Protein AF-A0A528HYD8-F1 (afdb_monomer)

pLDDT: mean 85.88, std 11.76, range [46.44, 97.81]

Radius of gyration: 15.09 Å; Cα contacts (8 Å, |Δi|>4): 58; chains: 1; bounding box: 33×19×44 Å

Solvent-accessible surface area (backbone atoms only — not comparable to full-atom values): 3808 Å² total; per-residue (Å²): 130,81,94,68,68,40,64,45,77,47,75,43,70,52,97,93,37,84,74,47,79,49,78,45,71,55,16,59,51,102,88,38,80,45,47,59,43,52,54,54,52,51,51,52,52,53,52,50,51,52,52,50,30,62,73,70,68,50,75,86,127

Foldseek 3Di:
DPPDWDKDKDFDDDPNDTPDIDIDTRQADPVGPNPNVVVVVVVVVVVVVVVVCVVVVNDDD

Secondary structure (DSSP, 8-state):
--SS---EEEEEEETTEEEEEEEESS--BTTBTTHHHHHHHHHHHHHHHHHHHHHTT----

Nearest PDB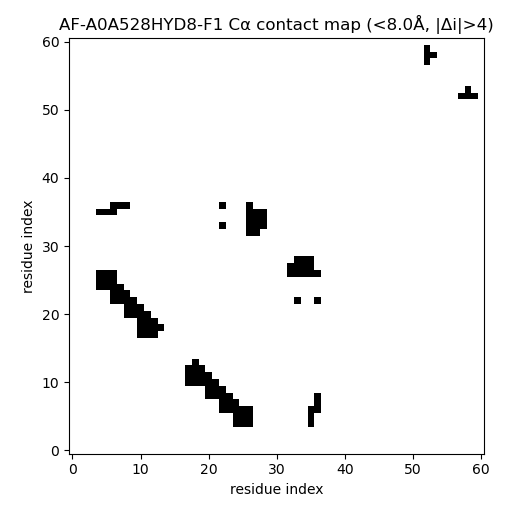 structures (foldseek):
  5mu3-assembly1_B  TM=7.116E-01  e=5.733E+00  Kluyveromyces lactis NRRL Y-1140

Sequence (61 aa):
VDPGGYCNTQIRMVDGRVAEVAYAGDNNTPNHRDALCVSTVDGCVAYARQRHQVRTGASPR

Structure (mmCIF, N/CA/C/O backbone):
data_AF-A0A528HYD8-F1
#
_entry.id   AF-A0A528HYD8-F1
#
loop_
_atom_site.group_PDB
_atom_site.id
_atom_site.t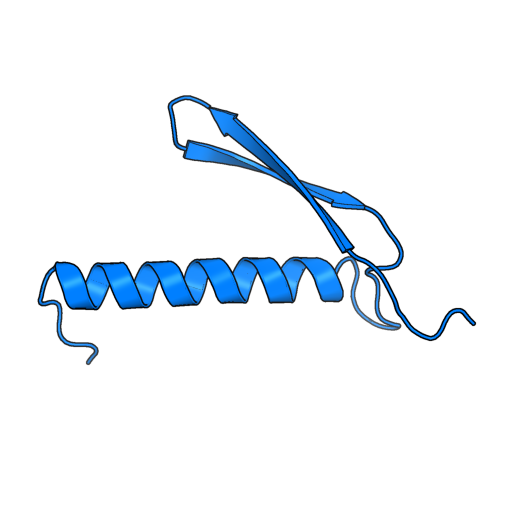ype_symbol
_atom_site.label_atom_id
_atom_site.label_alt_id
_atom_site.label_comp_id
_atom_site.label_asym_id
_atom_site.label_entity_id
_atom_site.label_seq_id
_atom_site.pdbx_PDB_ins_code
_atom_site.Cartn_x
_atom_site.Cartn_y
_atom_site.Cartn_z
_atom_site.occupancy
_atom_site.B_iso_or_equiv
_atom_site.auth_seq_id
_atom_site.auth_comp_id
_atom_site.auth_asym_id
_atom_site.auth_atom_id
_atom_site.pdbx_PDB_model_num
ATOM 1 N N . VAL A 1 1 ? 13.130 8.399 -18.424 1.00 49.31 1 VAL A N 1
ATOM 2 C CA . VAL A 1 1 ? 12.621 7.722 -17.215 1.00 49.31 1 VAL A CA 1
ATOM 3 C C . VAL A 1 1 ? 11.864 8.764 -16.424 1.00 49.31 1 VAL A C 1
ATOM 5 O O . VAL A 1 1 ? 12.411 9.844 -16.229 1.00 49.31 1 VAL A O 1
ATOM 8 N N . ASP A 1 2 ? 10.596 8.521 -16.119 1.00 46.44 2 ASP A N 1
ATOM 9 C CA . ASP A 1 2 ? 9.844 9.406 -15.227 1.00 46.44 2 ASP A CA 1
ATOM 10 C C . ASP A 1 2 ? 10.428 9.222 -13.810 1.00 46.44 2 ASP A C 1
ATOM 12 O O . ASP A 1 2 ? 10.560 8.072 -13.386 1.00 46.44 2 ASP A O 1
ATOM 16 N N . PRO A 1 3 ? 10.907 10.264 -13.101 1.00 58.44 3 PRO A N 1
ATOM 17 C CA . PRO A 1 3 ? 11.643 10.075 -11.846 1.00 58.44 3 PRO A CA 1
ATOM 18 C C . PRO A 1 3 ? 10.757 9.618 -10.681 1.00 58.44 3 PRO A C 1
ATOM 20 O O . PRO A 1 3 ? 11.279 9.222 -9.640 1.00 58.44 3 PRO A O 1
ATOM 23 N N . GLY A 1 4 ? 9.434 9.720 -10.823 1.00 65.38 4 GLY A N 1
ATOM 24 C CA . GLY A 1 4 ? 8.470 9.418 -9.774 1.00 65.38 4 GLY A CA 1
ATOM 25 C C 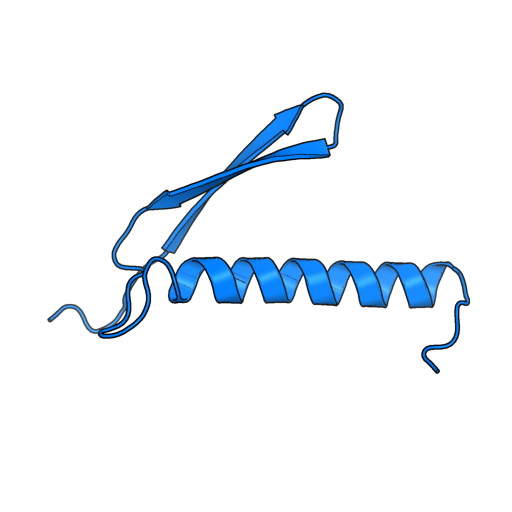. GLY A 1 4 ? 7.583 8.249 -10.165 1.00 65.38 4 GLY A C 1
ATOM 26 O O . GLY A 1 4 ? 6.502 8.460 -10.707 1.00 65.38 4 GLY A O 1
ATOM 27 N N . GLY A 1 5 ? 8.015 7.024 -9.857 1.00 76.19 5 GLY A N 1
ATOM 28 C CA . GLY A 1 5 ? 7.116 5.871 -9.894 1.00 76.19 5 GLY A CA 1
ATOM 29 C C . GLY A 1 5 ? 5.863 6.170 -9.065 1.00 76.19 5 GLY A C 1
ATOM 30 O O . GLY A 1 5 ? 5.955 6.725 -7.966 1.00 76.19 5 GLY A O 1
ATOM 31 N N . TYR A 1 6 ? 4.686 5.858 -9.601 1.00 83.94 6 TYR A N 1
ATOM 32 C CA . TYR A 1 6 ? 3.413 6.145 -8.947 1.00 83.94 6 TYR A CA 1
ATOM 33 C C . TYR A 1 6 ? 2.656 4.856 -8.656 1.00 83.94 6 TYR A C 1
ATOM 35 O O . TYR A 1 6 ? 2.661 3.902 -9.434 1.00 83.94 6 TYR A O 1
ATOM 43 N N . CYS A 1 7 ? 1.972 4.854 -7.519 1.00 88.06 7 CYS A N 1
ATOM 44 C CA . CYS A 1 7 ? 1.161 3.741 -7.071 1.00 88.06 7 CYS A CA 1
ATOM 45 C C . CYS A 1 7 ? -0.317 4.131 -7.056 1.00 88.06 7 CYS A C 1
ATOM 47 O O . CYS A 1 7 ? -0.707 5.066 -6.360 1.00 88.06 7 CYS A O 1
ATOM 49 N N . ASN A 1 8 ? -1.145 3.350 -7.743 1.00 89.94 8 ASN A N 1
ATOM 50 C CA . ASN A 1 8 ? -2.583 3.304 -7.519 1.00 89.94 8 ASN A CA 1
ATOM 51 C C . ASN A 1 8 ? -2.927 1.987 -6.823 1.00 89.94 8 ASN A C 1
ATOM 53 O O . ASN A 1 8 ? -2.586 0.912 -7.315 1.00 89.94 8 ASN A O 1
ATOM 57 N N . THR A 1 9 ? -3.620 2.067 -5.690 1.00 90.81 9 THR A N 1
ATOM 58 C CA . THR A 1 9 ? -4.097 0.893 -4.948 1.00 90.81 9 THR A CA 1
ATOM 59 C C . THR A 1 9 ? -5.617 0.862 -4.968 1.00 90.81 9 THR A C 1
ATOM 61 O O . THR A 1 9 ? -6.265 1.855 -4.641 1.00 90.81 9 THR A O 1
ATOM 64 N N . GLN A 1 10 ? -6.188 -0.287 -5.318 1.00 93.25 10 GLN A N 1
ATOM 65 C CA . GLN A 1 10 ? -7.616 -0.551 -5.218 1.00 93.25 10 GLN A CA 1
ATOM 66 C C . GLN A 1 10 ? -7.860 -1.608 -4.142 1.00 93.25 10 GLN A C 1
ATOM 68 O O . GLN A 1 10 ? -7.202 -2.645 -4.112 1.00 93.25 10 GLN A O 1
ATOM 73 N N . ILE A 1 11 ? -8.813 -1.337 -3.254 1.00 93.00 11 ILE A N 1
ATOM 74 C CA . ILE A 1 11 ? -9.156 -2.214 -2.133 1.00 93.00 11 ILE A CA 1
ATOM 75 C C . ILE A 1 11 ? -10.615 -2.623 -2.291 1.00 93.00 11 ILE A C 1
ATOM 77 O O . ILE A 1 11 ? -11.503 -1.768 -2.291 1.00 93.00 11 ILE A O 1
ATOM 81 N N . ARG A 1 12 ? -10.874 -3.928 -2.403 1.00 96.56 12 ARG A N 1
ATOM 82 C CA . ARG A 1 12 ? -12.237 -4.463 -2.380 1.00 96.56 12 ARG A CA 1
ATOM 83 C C . ARG A 1 12 ? -12.630 -4.786 -0.948 1.00 96.56 12 ARG A C 1
ATOM 85 O O . ARG A 1 12 ? -11.955 -5.565 -0.279 1.00 96.56 12 ARG A O 1
ATOM 92 N N . MET A 1 13 ? -13.753 -4.225 -0.514 1.00 96.25 13 MET A N 1
ATOM 93 C CA . MET A 1 13 ? -14.340 -4.471 0.801 1.00 96.25 13 MET A CA 1
ATOM 94 C C . MET A 1 13 ? -15.565 -5.384 0.668 1.00 96.25 13 MET A C 1
ATOM 96 O O . MET A 1 13 ? -16.413 -5.145 -0.187 1.00 96.25 13 MET A O 1
ATOM 100 N N . VAL A 1 14 ? -15.670 -6.402 1.520 1.00 97.81 14 VAL A N 1
ATOM 101 C CA . VAL A 1 14 ? -16.845 -7.279 1.668 1.00 97.81 14 VAL A CA 1
ATOM 102 C C . VAL A 1 14 ? -17.127 -7.418 3.161 1.00 97.81 14 VAL A C 1
ATOM 104 O O . VAL A 1 14 ? -16.200 -7.627 3.941 1.00 97.81 14 VAL A O 1
ATOM 107 N N . ASP A 1 15 ? -18.380 -7.228 3.578 1.00 96.81 15 ASP A N 1
ATOM 108 C CA . ASP A 1 15 ? -18.810 -7.305 4.986 1.00 96.81 15 ASP A CA 1
ATOM 109 C C . ASP A 1 15 ? -17.948 -6.467 5.953 1.00 96.81 15 ASP A C 1
ATOM 111 O O . ASP A 1 15 ? -17.599 -6.879 7.060 1.00 96.81 15 ASP A O 1
ATOM 115 N N . GLY A 1 16 ? -17.551 -5.271 5.506 1.00 92.69 16 GLY A N 1
ATOM 116 C CA . GLY A 1 16 ? -16.716 -4.350 6.284 1.00 92.69 16 GLY A CA 1
ATOM 117 C C . GLY A 1 16 ? -15.251 -4.779 6.438 1.00 92.69 16 GLY A C 1
ATOM 118 O O . GLY A 1 16 ? -14.522 -4.166 7.216 1.00 92.69 16 GLY A O 1
ATOM 119 N N . ARG A 1 17 ? -14.796 -5.805 5.708 1.00 90.50 17 ARG A N 1
ATOM 120 C CA . ARG A 1 17 ? -13.414 -6.311 5.725 1.00 90.50 17 ARG A CA 1
ATOM 121 C C . ARG A 1 17 ? -12.782 -6.249 4.340 1.00 90.50 17 ARG A C 1
ATOM 123 O O . ARG A 1 17 ? -13.474 -6.313 3.330 1.00 90.50 17 ARG A O 1
ATOM 130 N N . VAL A 1 18 ? -11.454 -6.161 4.299 1.00 92.19 18 VAL A N 1
ATOM 131 C CA . VAL A 1 18 ? -10.689 -6.249 3.048 1.00 92.19 18 VAL A CA 1
ATOM 132 C C . VAL A 1 18 ? -10.791 -7.672 2.502 1.00 92.19 18 VAL A C 1
ATOM 134 O O . VAL A 1 18 ? -10.436 -8.625 3.193 1.00 92.19 18 VAL A O 1
ATOM 137 N N . ALA A 1 19 ? -11.269 -7.801 1.268 1.00 96.31 19 ALA A N 1
ATOM 138 C CA . ALA A 1 19 ? -11.392 -9.064 0.547 1.00 96.31 19 ALA A CA 1
ATOM 139 C C . ALA A 1 19 ? -10.348 -9.209 -0.571 1.00 96.31 19 ALA A C 1
ATOM 141 O O . ALA A 1 19 ? -9.955 -10.324 -0.892 1.00 96.31 19 ALA A O 1
ATOM 142 N N . GLU A 1 20 ? -9.902 -8.101 -1.170 1.00 95.50 20 GLU A N 1
ATOM 143 C CA . GLU A 1 20 ? -8.842 -8.098 -2.184 1.00 95.50 20 GLU A CA 1
ATOM 144 C C . GLU A 1 20 ? -8.107 -6.756 -2.194 1.00 95.50 20 GLU A C 1
ATOM 146 O O . GLU A 1 20 ? -8.697 -5.713 -1.895 1.00 95.50 20 GLU A O 1
ATOM 151 N N . VAL A 1 21 ? -6.829 -6.795 -2.567 1.00 92.81 21 VAL A N 1
ATOM 152 C CA . VAL A 1 21 ? -6.014 -5.619 -2.868 1.00 92.81 21 VAL A CA 1
ATOM 153 C C . VAL A 1 21 ? -5.402 -5.811 -4.252 1.00 92.81 21 VAL A C 1
ATOM 155 O O . VAL A 1 21 ? -4.804 -6.852 -4.521 1.00 92.81 21 VAL A O 1
ATOM 158 N N . ALA A 1 22 ? -5.552 -4.808 -5.111 1.00 93.94 22 ALA A N 1
ATOM 159 C CA . ALA A 1 22 ? -4.980 -4.778 -6.450 1.00 93.94 22 ALA A CA 1
ATOM 160 C C . ALA A 1 22 ? -4.177 -3.490 -6.656 1.00 93.94 22 ALA A C 1
ATOM 162 O O . ALA A 1 22 ? -4.508 -2.437 -6.101 1.00 93.94 22 ALA A O 1
ATOM 163 N N . TYR A 1 23 ? -3.132 -3.575 -7.474 1.00 92.69 23 TYR A N 1
ATOM 164 C CA . TYR A 1 23 ? -2.194 -2.484 -7.710 1.00 92.69 23 TYR A CA 1
ATOM 165 C C . TYR A 1 23 ? -2.098 -2.138 -9.195 1.00 92.69 23 TYR A C 1
ATOM 167 O O . TYR A 1 23 ? -2.222 -3.006 -10.059 1.00 92.69 23 TYR A O 1
ATOM 175 N N . ALA A 1 24 ? -1.868 -0.859 -9.482 1.00 90.12 24 ALA A N 1
ATOM 176 C CA . ALA A 1 24 ? -1.614 -0.341 -10.819 1.00 90.12 24 ALA A CA 1
ATOM 177 C C . ALA A 1 24 ? -0.616 0.827 -10.773 1.00 90.12 24 ALA A C 1
ATOM 179 O O . ALA A 1 24 ? -0.429 1.457 -9.731 1.00 90.12 24 ALA A O 1
ATOM 180 N N . GLY A 1 25 ? -0.033 1.152 -11.926 1.00 88.56 25 GLY A N 1
ATOM 181 C CA . GLY A 1 25 ? 0.949 2.228 -12.083 1.00 88.56 25 GLY A CA 1
ATOM 182 C C . GLY A 1 25 ? 2.379 1.718 -12.241 1.00 88.56 25 GLY A C 1
ATOM 183 O O . GLY A 1 25 ? 2.608 0.518 -12.398 1.00 88.56 25 GLY A O 1
ATOM 184 N N . ASP A 1 26 ? 3.332 2.648 -12.218 1.00 89.25 26 ASP A N 1
ATOM 185 C CA . ASP A 1 26 ? 4.764 2.347 -12.261 1.00 89.25 26 ASP A CA 1
ATOM 186 C C . ASP A 1 26 ? 5.280 2.045 -10.849 1.00 89.25 26 ASP A C 1
ATOM 188 O O . ASP A 1 26 ? 5.904 2.875 -10.187 1.00 89.25 26 ASP A O 1
ATOM 192 N N . ASN A 1 27 ? 4.903 0.871 -10.341 1.00 87.44 27 ASN A N 1
ATOM 193 C CA . ASN A 1 27 ? 5.104 0.487 -8.943 1.00 87.44 27 ASN A CA 1
ATOM 194 C C . ASN A 1 27 ? 6.149 -0.626 -8.746 1.00 87.44 27 ASN A C 1
ATOM 196 O O . ASN A 1 27 ? 6.346 -1.094 -7.621 1.00 87.44 27 ASN A O 1
ATOM 200 N N . ASN A 1 28 ? 6.792 -1.063 -9.829 1.00 88.50 28 ASN A N 1
ATOM 201 C CA . ASN A 1 28 ? 7.799 -2.112 -9.808 1.00 88.50 28 ASN A CA 1
ATOM 202 C C . ASN A 1 28 ? 9.177 -1.518 -9.496 1.00 88.50 28 ASN A C 1
ATOM 204 O O . ASN A 1 28 ? 9.487 -0.379 -9.825 1.00 88.50 28 ASN A O 1
ATOM 208 N N . THR A 1 29 ? 10.040 -2.330 -8.901 1.00 85.50 29 THR A N 1
ATOM 209 C CA . THR A 1 29 ? 11.488 -2.077 -8.852 1.00 85.50 29 THR A CA 1
ATOM 210 C C . THR A 1 29 ? 12.187 -3.091 -9.758 1.00 85.50 29 THR A C 1
ATOM 212 O O . THR A 1 29 ? 11.551 -4.069 -10.158 1.00 85.50 29 THR A O 1
ATOM 215 N N . PRO A 1 30 ? 13.495 -2.944 -10.046 1.00 88.50 30 PRO A N 1
ATOM 216 C CA . PRO A 1 30 ? 14.211 -3.902 -10.891 1.00 88.50 30 PRO A CA 1
ATOM 217 C C . PRO A 1 30 ? 14.087 -5.367 -10.445 1.00 88.50 30 PRO A C 1
ATOM 219 O O . PRO A 1 30 ? 14.150 -6.262 -11.279 1.00 88.50 30 PRO A O 1
ATOM 222 N N . ASN A 1 31 ? 13.888 -5.607 -9.144 1.00 89.81 31 ASN A N 1
ATOM 223 C CA . ASN A 1 31 ? 13.897 -6.951 -8.563 1.00 89.81 31 ASN A CA 1
ATOM 224 C C . ASN A 1 31 ? 12.554 -7.380 -7.951 1.00 89.81 31 ASN A C 1
ATOM 226 O O . ASN A 1 31 ? 12.424 -8.528 -7.538 1.00 89.81 31 ASN A O 1
ATOM 230 N N . HIS A 1 32 ? 11.574 -6.479 -7.833 1.00 87.69 32 HIS A N 1
ATOM 231 C CA . HIS A 1 32 ? 10.326 -6.762 -7.120 1.00 87.69 32 HIS A CA 1
ATOM 232 C C . HIS A 1 32 ? 9.138 -6.117 -7.820 1.00 87.69 32 HIS A C 1
ATOM 234 O O . HIS A 1 32 ? 9.151 -4.917 -8.107 1.00 87.69 32 HIS A O 1
ATOM 240 N N . ARG A 1 33 ? 8.088 -6.914 -8.024 1.00 89.50 33 ARG A N 1
ATOM 241 C CA . ARG A 1 33 ? 6.806 -6.441 -8.535 1.00 89.50 33 ARG A CA 1
ATOM 242 C C . ARG A 1 33 ? 6.034 -5.698 -7.441 1.00 89.50 33 ARG A C 1
ATOM 244 O O . ARG A 1 33 ? 6.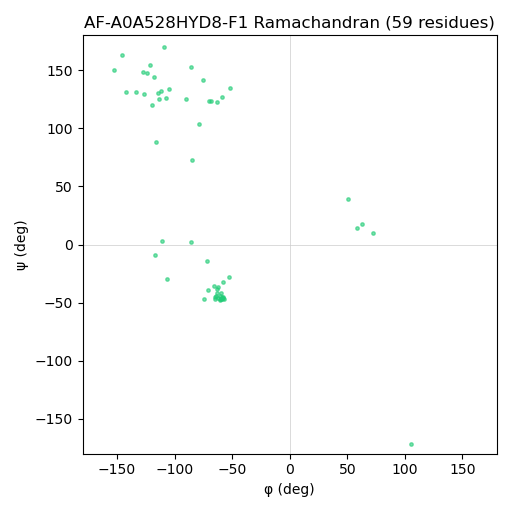074 -6.116 -6.287 1.00 89.50 33 ARG A O 1
ATOM 251 N N . ASP A 1 34 ? 5.346 -4.619 -7.800 1.00 91.06 34 ASP A N 1
ATOM 252 C CA . ASP A 1 34 ? 4.457 -3.842 -6.928 1.00 91.06 34 ASP A CA 1
ATOM 253 C C . ASP A 1 34 ? 5.107 -3.253 -5.658 1.00 91.06 34 ASP A C 1
ATOM 255 O O . ASP A 1 34 ? 4.411 -2.796 -4.751 1.00 91.06 34 ASP A O 1
ATOM 259 N N . ALA A 1 35 ? 6.439 -3.221 -5.580 1.00 89.12 35 ALA A N 1
ATOM 260 C CA . ALA A 1 35 ? 7.188 -2.879 -4.372 1.00 89.12 35 ALA A CA 1
ATOM 261 C C . ALA A 1 35 ? 6.875 -1.486 -3.795 1.00 89.12 35 ALA A C 1
ATOM 263 O O . ALA A 1 35 ? 6.885 -1.313 -2.572 1.00 89.12 35 ALA A O 1
ATOM 264 N N . LEU A 1 36 ? 6.546 -0.500 -4.635 1.00 87.25 36 LEU A N 1
ATOM 265 C CA . LEU A 1 36 ? 6.136 0.825 -4.150 1.00 87.25 36 LEU A CA 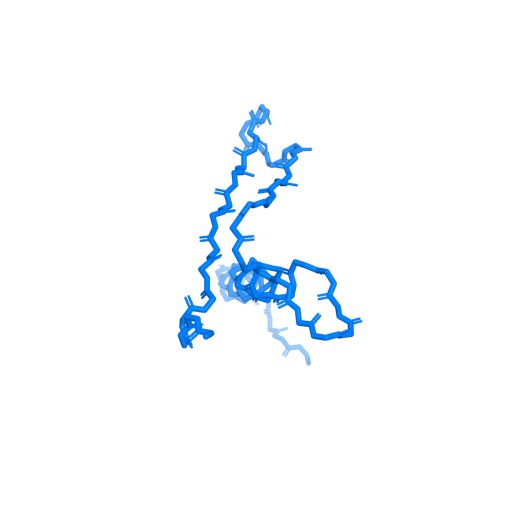1
ATOM 266 C C . LEU A 1 36 ? 4.744 0.794 -3.498 1.00 87.25 36 LEU A C 1
ATOM 268 O O . LEU A 1 36 ? 4.516 1.420 -2.462 1.00 87.25 36 LEU A O 1
ATOM 272 N N . CYS A 1 37 ? 3.815 0.030 -4.070 1.00 91.75 37 CYS A N 1
ATOM 273 C CA . CYS A 1 37 ? 2.468 -0.097 -3.524 1.00 91.75 37 CYS A CA 1
ATOM 274 C C . CYS A 1 37 ? 2.425 -0.966 -2.265 1.00 91.75 37 CYS A C 1
ATOM 276 O O . CYS A 1 37 ? 1.831 -0.569 -1.262 1.00 91.75 37 CYS A O 1
ATOM 278 N N . VAL A 1 38 ? 3.083 -2.127 -2.299 1.00 92.00 38 VAL A N 1
ATOM 279 C CA . VAL A 1 38 ? 3.094 -3.090 -1.190 1.00 92.00 38 VAL A CA 1
ATOM 280 C C . VAL A 1 38 ? 3.686 -2.463 0.072 1.00 92.00 38 VAL A C 1
ATOM 282 O O . VAL A 1 38 ? 3.082 -2.560 1.135 1.00 92.00 38 VAL A O 1
ATOM 285 N N . SER A 1 39 ? 4.801 -1.734 -0.044 1.00 89.56 39 SER A N 1
ATOM 286 C CA . SER A 1 39 ? 5.435 -1.077 1.111 1.00 89.56 39 SER A CA 1
ATOM 287 C C . SER A 1 39 ? 4.536 -0.026 1.771 1.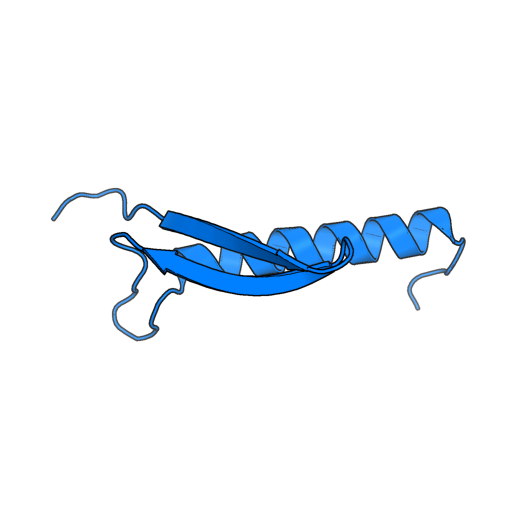00 89.56 39 SER A C 1
ATOM 289 O O . SER A 1 39 ? 4.499 0.080 2.999 1.00 89.56 39 SER A O 1
ATOM 291 N N . THR A 1 40 ? 3.761 0.712 0.972 1.00 88.75 40 THR A N 1
ATOM 292 C CA . THR A 1 40 ? 2.785 1.681 1.484 1.00 88.75 40 THR A CA 1
ATOM 293 C C . THR A 1 40 ? 1.671 0.975 2.267 1.00 88.75 40 THR A C 1
ATOM 295 O O . THR A 1 40 ? 1.360 1.371 3.393 1.00 88.75 40 THR A O 1
ATOM 298 N N . VAL A 1 41 ? 1.100 -0.104 1.716 1.00 90.12 41 VAL A N 1
ATOM 299 C CA . VAL A 1 41 ? 0.040 -0.885 2.380 1.00 90.12 41 VAL A CA 1
ATOM 300 C C . VAL A 1 41 ? 0.548 -1.543 3.665 1.00 90.12 41 VAL A C 1
ATOM 302 O O . VAL A 1 41 ? -0.119 -1.454 4.699 1.00 90.12 41 VAL A O 1
ATOM 305 N N . ASP A 1 42 ? 1.740 -2.139 3.641 1.00 91.81 42 ASP A N 1
ATOM 306 C CA . ASP A 1 42 ? 2.359 -2.755 4.818 1.00 91.81 42 ASP A CA 1
ATOM 307 C 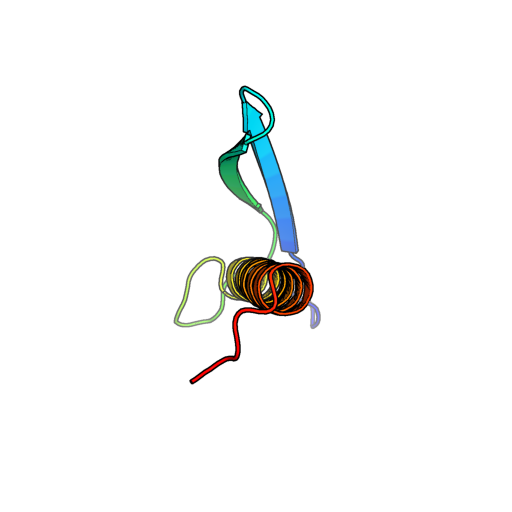C . ASP A 1 42 ? 2.570 -1.740 5.946 1.00 91.81 42 ASP A C 1
ATOM 309 O O . ASP A 1 42 ? 2.264 -2.026 7.109 1.00 91.81 42 ASP A O 1
ATOM 313 N N . GLY A 1 43 ? 3.009 -0.524 5.606 1.00 92.00 43 GLY A N 1
ATOM 314 C CA . GLY A 1 43 ? 3.121 0.583 6.554 1.00 92.00 43 GLY A CA 1
ATOM 315 C C . GLY A 1 43 ? 1.786 0.911 7.230 1.00 92.00 43 GLY A C 1
ATOM 316 O O . GLY A 1 43 ? 1.719 1.026 8.459 1.00 92.00 43 GLY A O 1
ATOM 317 N N . CYS A 1 44 ? 0.696 0.986 6.460 1.00 90.19 44 CYS A N 1
ATOM 318 C CA . CYS A 1 44 ? -0.647 1.208 7.002 1.00 90.19 44 CYS A CA 1
ATOM 319 C C . CYS A 1 44 ? -1.108 0.065 7.922 1.00 90.19 44 CYS A C 1
ATOM 321 O O . CYS A 1 44 ? -1.676 0.322 8.988 1.00 90.19 44 CYS A O 1
ATOM 323 N N . VAL A 1 45 ? -0.845 -1.193 7.551 1.00 91.25 45 VAL A N 1
ATOM 324 C CA . VAL A 1 45 ? -1.196 -2.370 8.364 1.00 91.25 45 VAL A CA 1
ATOM 325 C C . VAL A 1 45 ? -0.413 -2.381 9.677 1.00 91.25 45 VAL A C 1
ATOM 327 O O . VAL A 1 45 ? -0.999 -2.596 10.742 1.00 91.25 45 VAL A O 1
ATOM 330 N N . ALA A 1 46 ? 0.895 -2.121 9.629 1.00 94.75 46 ALA A N 1
ATOM 331 C CA . ALA A 1 46 ? 1.738 -2.037 10.816 1.00 94.75 46 ALA A CA 1
ATOM 332 C C . ALA A 1 46 ? 1.257 -0.929 11.766 1.00 94.75 46 ALA A C 1
ATOM 334 O O . ALA A 1 46 ? 1.067 -1.173 12.960 1.00 94.75 46 ALA A O 1
ATOM 335 N N . TYR A 1 47 ? 0.970 0.259 11.229 1.00 91.75 47 TYR A N 1
ATOM 336 C CA . TYR A 1 47 ? 0.426 1.385 11.987 1.00 91.75 47 TYR A CA 1
ATOM 337 C C . TYR A 1 47 ? -0.914 1.052 12.655 1.00 91.75 47 TYR A C 1
ATOM 339 O O . TYR A 1 47 ? -1.114 1.335 13.840 1.00 91.75 47 TYR A O 1
ATOM 347 N N . ALA A 1 48 ? -1.832 0.414 11.922 1.00 90.69 48 ALA A N 1
ATOM 348 C CA . ALA A 1 48 ? -3.112 -0.007 12.473 1.00 90.69 48 ALA A CA 1
ATOM 349 C C . ALA A 1 48 ? -2.911 -0.987 13.637 1.00 90.69 48 ALA A C 1
ATOM 351 O O . ALA A 1 48 ? -3.488 -0.786 14.706 1.00 90.69 48 ALA A O 1
ATOM 352 N N . ARG A 1 49 ? -2.050 -2.003 13.477 1.00 91.31 49 ARG A N 1
ATOM 353 C CA . ARG A 1 49 ? -1.733 -2.978 14.538 1.00 91.31 49 ARG A CA 1
ATOM 354 C C . ARG A 1 49 ? -1.198 -2.301 15.797 1.00 91.31 49 ARG A C 1
ATOM 356 O O . ARG A 1 49 ? -1.707 -2.582 16.880 1.00 91.31 49 ARG A O 1
ATOM 363 N N . GLN A 1 50 ? -0.252 -1.372 15.654 1.00 92.62 50 GLN A N 1
ATOM 364 C CA . GLN A 1 50 ? 0.277 -0.600 16.782 1.00 92.62 50 GLN A CA 1
ATOM 365 C C . GLN A 1 50 ? -0.834 0.183 17.492 1.00 92.62 50 GLN A C 1
ATOM 367 O O . GLN A 1 50 ? -0.967 0.112 18.713 1.00 92.62 50 GLN A O 1
ATOM 372 N N . ARG A 1 51 ? -1.701 0.879 16.743 1.00 92.19 51 ARG A N 1
ATOM 373 C CA . ARG A 1 51 ? -2.840 1.601 17.335 1.00 92.19 51 ARG A CA 1
ATOM 374 C C . ARG A 1 51 ? -3.838 0.682 18.025 1.00 92.19 51 ARG A C 1
ATOM 376 O O . ARG A 1 51 ? -4.374 1.048 19.068 1.00 92.19 51 ARG A O 1
ATOM 383 N N . HIS A 1 52 ? -4.093 -0.496 17.464 1.00 88.50 52 HIS A N 1
ATOM 384 C CA . HIS A 1 52 ? -4.939 -1.497 18.100 1.00 88.50 52 HIS A CA 1
ATOM 385 C C . HIS A 1 52 ? -4.336 -1.964 19.429 1.00 88.50 52 HIS A C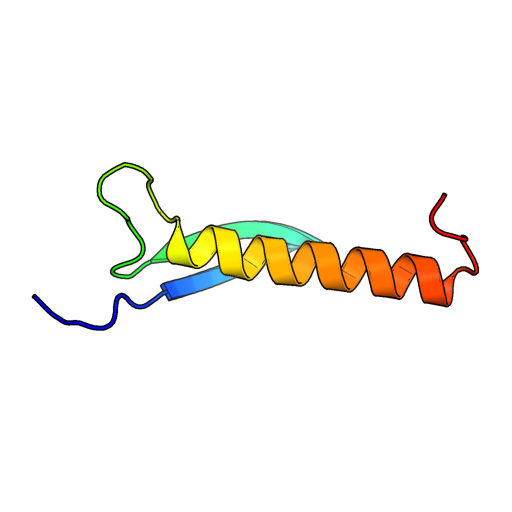 1
ATOM 387 O O . HIS A 1 52 ? -5.058 -1.960 20.419 1.00 88.50 52 HIS A O 1
ATOM 393 N N . GLN A 1 53 ? -3.036 -2.273 19.475 1.00 87.75 53 GLN A N 1
ATOM 394 C CA . GLN A 1 53 ? -2.332 -2.684 20.698 1.00 87.75 53 GLN A CA 1
ATOM 395 C C . GLN A 1 53 ? -2.380 -1.608 21.789 1.00 87.75 53 GLN A C 1
ATOM 397 O O . GLN A 1 53 ? -2.760 -1.903 22.923 1.00 87.75 53 GLN A O 1
ATOM 402 N N . VAL A 1 54 ? -2.081 -0.353 21.425 1.00 85.62 54 VAL A N 1
ATOM 403 C CA . VAL A 1 54 ? -2.186 0.805 22.330 1.00 85.62 54 VAL A CA 1
ATOM 404 C C . VAL A 1 54 ? -3.609 0.937 22.873 1.00 85.62 54 VAL A C 1
ATOM 406 O O . VAL A 1 54 ? -3.800 1.091 24.076 1.00 85.62 54 VAL A O 1
ATOM 409 N N . ARG A 1 55 ? -4.625 0.825 22.007 1.00 83.31 55 ARG A N 1
ATOM 410 C CA . ARG A 1 55 ? -6.033 0.945 22.410 1.00 83.31 55 ARG A CA 1
ATOM 411 C C . ARG A 1 55 ? -6.488 -0.186 23.332 1.00 83.31 55 ARG A C 1
ATOM 413 O O . ARG A 1 55 ? -7.318 0.049 24.201 1.00 83.31 55 ARG A O 1
ATOM 420 N N . THR A 1 56 ? -5.992 -1.404 23.136 1.00 83.31 56 THR A N 1
ATOM 421 C CA . THR A 1 56 ? -6.357 -2.565 23.960 1.00 83.31 56 THR A CA 1
ATOM 422 C C . THR A 1 56 ? -5.510 -2.696 25.229 1.00 83.31 56 THR A C 1
ATOM 424 O O . THR A 1 56 ? -5.677 -3.676 25.948 1.00 83.31 56 THR A O 1
ATOM 427 N N . GLY A 1 57 ? -4.584 -1.765 25.502 1.00 69.62 57 GLY A N 1
ATOM 428 C CA . GLY A 1 57 ? -3.649 -1.859 26.632 1.00 69.62 57 GLY A CA 1
ATOM 429 C C . GLY A 1 57 ? -2.704 -3.064 26.545 1.00 69.62 57 GLY A C 1
ATOM 430 O O . GLY A 1 57 ? -2.120 -3.472 27.547 1.00 69.62 57 GLY A O 1
ATOM 431 N N . ALA A 1 58 ? -2.561 -3.657 25.357 1.00 65.75 58 ALA A N 1
ATOM 432 C CA . ALA A 1 58 ? -1.653 -4.769 25.139 1.00 65.75 58 ALA A CA 1
ATOM 433 C C . ALA A 1 58 ? -0.243 -4.190 25.008 1.00 65.75 58 ALA A C 1
ATOM 435 O O . ALA A 1 58 ? 0.096 -3.599 23.983 1.00 65.75 58 ALA A O 1
ATOM 436 N N . SER A 1 59 ? 0.560 -4.318 26.065 1.00 60.91 59 SER A N 1
ATOM 437 C CA . SER A 1 59 ? 1.960 -3.892 26.045 1.00 60.91 59 SER A CA 1
ATOM 438 C C . SER A 1 59 ? 2.701 -4.646 24.931 1.00 60.91 59 SER A C 1
ATOM 440 O O . SER A 1 59 ? 2.628 -5.882 24.914 1.00 60.91 59 SER A O 1
ATOM 442 N N . PRO A 1 60 ? 3.407 -3.962 24.009 1.00 63.56 60 PRO A N 1
ATOM 443 C CA . PRO A 1 60 ? 4.329 -4.649 23.122 1.00 63.56 60 PRO A CA 1
ATOM 444 C C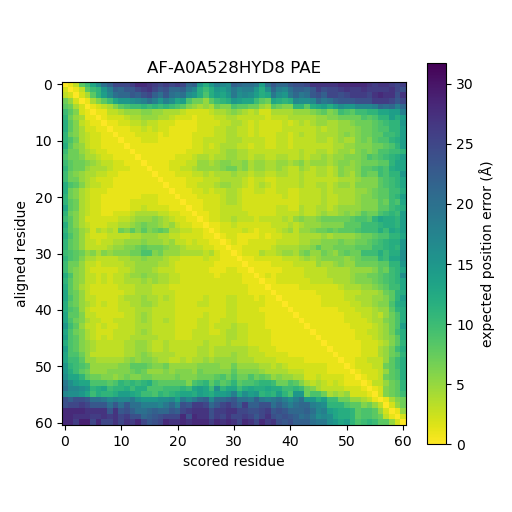 . PRO A 1 60 ? 5.420 -5.254 24.014 1.00 63.56 60 PRO A C 1
ATOM 446 O O . PRO A 1 60 ? 5.987 -4.552 24.853 1.00 63.56 60 PRO A O 1
ATOM 449 N N . ARG A 1 61 ? 5.599 -6.573 23.923 1.00 58.50 61 ARG A N 1
ATOM 450 C CA . ARG A 1 61 ? 6.709 -7.279 24.570 1.00 58.50 61 ARG A CA 1
ATOM 451 C C . ARG A 1 61 ? 7.978 -7.080 23.762 1.00 58.50 61 ARG A C 1
ATOM 453 O O . ARG A 1 61 ? 7.854 -7.082 22.516 1.00 58.50 61 ARG A O 1
#

Mean predicted aligned error: 6.6 Å